Protein AF-A0A9E2GQP3-F1 (afdb_monomer)

Structure (mmCIF, N/CA/C/O backbone):
data_AF-A0A9E2GQP3-F1
#
_entry.id   AF-A0A9E2GQP3-F1
#
loop_
_atom_site.group_PDB
_atom_site.id
_atom_site.type_symbol
_atom_site.label_atom_id
_atom_site.label_alt_id
_atom_site.label_comp_id
_atom_site.label_asym_id
_atom_site.label_entity_id
_atom_site.label_seq_id
_atom_site.pdbx_PDB_ins_code
_atom_site.Cartn_x
_atom_site.Cartn_y
_atom_site.Cartn_z
_atom_site.occupancy
_atom_site.B_iso_or_equiv
_atom_site.auth_seq_id
_atom_site.auth_comp_id
_atom_site.auth_asym_id
_atom_site.auth_atom_id
_atom_site.pdbx_PDB_model_num
ATOM 1 N N . MET A 1 1 ? -11.293 -3.108 8.787 1.00 95.94 1 MET A N 1
ATOM 2 C CA . MET A 1 1 ? -11.463 -2.739 7.359 1.00 95.94 1 MET A CA 1
ATOM 3 C C . MET A 1 1 ? -10.095 -2.590 6.715 1.00 95.94 1 MET A C 1
ATOM 5 O O . MET A 1 1 ? -9.176 -2.124 7.386 1.00 95.94 1 MET A O 1
ATOM 9 N N . ARG A 1 2 ? -9.947 -3.005 5.458 1.00 97.94 2 ARG A N 1
ATOM 10 C CA . ARG A 1 2 ? -8.717 -2.910 4.666 1.00 97.94 2 ARG A CA 1
ATOM 11 C C . ARG A 1 2 ? -8.743 -1.633 3.835 1.00 97.94 2 ARG A C 1
ATOM 13 O O . ARG A 1 2 ? -9.613 -1.466 2.986 1.00 97.94 2 ARG A O 1
ATOM 20 N N . ILE A 1 3 ? -7.787 -0.749 4.079 1.00 97.94 3 ILE A N 1
ATOM 21 C CA . ILE A 1 3 ? -7.630 0.519 3.372 1.00 97.94 3 ILE A CA 1
ATOM 22 C C . ILE A 1 3 ? -6.347 0.451 2.548 1.00 97.94 3 ILE A C 1
ATOM 24 O O . ILE A 1 3 ? -5.255 0.295 3.097 1.00 97.94 3 ILE A O 1
ATOM 28 N N . THR A 1 4 ? -6.468 0.612 1.237 1.00 98.19 4 THR A N 1
ATOM 29 C CA . THR A 1 4 ? -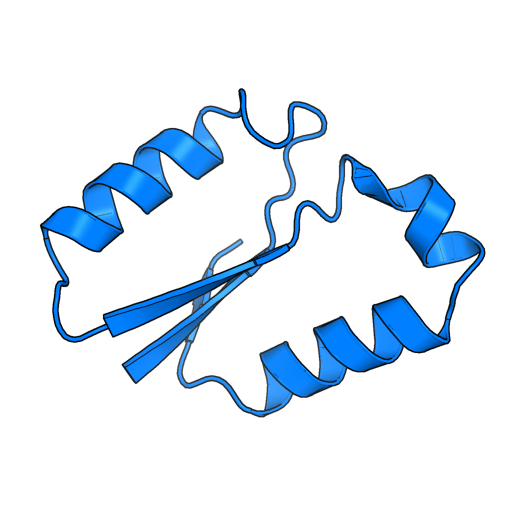5.316 0.707 0.338 1.00 98.19 4 THR A CA 1
ATOM 30 C C . THR A 1 4 ? -4.999 2.168 0.069 1.00 98.19 4 THR A C 1
ATOM 32 O O . THR A 1 4 ? -5.837 2.923 -0.416 1.00 98.19 4 THR A O 1
ATOM 35 N N . VAL A 1 5 ? -3.773 2.576 0.381 1.00 97.25 5 VAL A N 1
ATOM 36 C CA . VAL A 1 5 ? -3.269 3.926 0.147 1.00 97.25 5 VAL A CA 1
ATOM 37 C C . VAL A 1 5 ? -2.396 3.937 -1.101 1.00 97.25 5 VAL A C 1
ATOM 39 O O . VAL A 1 5 ? -1.343 3.298 -1.146 1.00 97.25 5 VAL A O 1
ATOM 42 N N . ILE A 1 6 ? -2.785 4.735 -2.085 1.00 96.62 6 ILE A N 1
ATOM 43 C CA . ILE A 1 6 ? -1.995 5.041 -3.272 1.00 96.62 6 ILE A CA 1
ATOM 44 C C . ILE A 1 6 ? -1.256 6.348 -2.990 1.00 96.62 6 ILE A C 1
ATOM 46 O O . ILE A 1 6 ? -1.807 7.424 -3.120 1.00 96.62 6 ILE A O 1
ATOM 50 N N . ASN A 1 7 ? 0.006 6.305 -2.578 1.00 96.19 7 ASN A N 1
ATOM 51 C CA . ASN A 1 7 ? 0.748 7.529 -2.294 1.00 96.19 7 ASN A CA 1
ATOM 52 C C . ASN A 1 7 ? 1.323 8.138 -3.585 1.00 96.19 7 ASN A C 1
ATOM 54 O O . ASN A 1 7 ? 2.373 7.718 -4.085 1.00 96.19 7 ASN A O 1
ATOM 58 N N . GLY A 1 8 ? 0.644 9.172 -4.087 1.00 93.75 8 GLY A N 1
ATOM 59 C CA . GLY A 1 8 ? 1.033 9.934 -5.279 1.00 93.75 8 GLY A CA 1
ATOM 60 C C . GLY A 1 8 ? 2.211 10.900 -5.090 1.00 93.75 8 GLY A C 1
ATOM 61 O O . GLY A 1 8 ? 2.573 11.613 -6.024 1.00 93.75 8 GLY A O 1
ATOM 62 N N . SER A 1 9 ? 2.833 10.960 -3.909 1.00 94.62 9 SER A N 1
ATOM 63 C CA . SER A 1 9 ? 3.981 11.835 -3.680 1.00 94.62 9 SER A CA 1
ATOM 64 C C . SER A 1 9 ? 5.299 11.176 -4.110 1.00 94.62 9 SER A C 1
ATOM 66 O O . SER A 1 9 ? 5.641 10.104 -3.599 1.00 94.62 9 SER A O 1
ATOM 68 N N . PRO A 1 10 ? 6.139 11.843 -4.928 1.00 94.50 10 PRO A N 1
ATOM 69 C CA . PRO A 1 10 ? 7.461 11.321 -5.286 1.00 94.50 10 PRO A CA 1
ATOM 70 C C . PRO A 1 10 ? 8.428 11.294 -4.089 1.00 94.50 10 PRO A C 1
ATOM 72 O O . PRO A 1 10 ? 9.502 10.707 -4.168 1.00 94.50 10 PRO A O 1
ATOM 75 N N . LYS A 1 11 ? 8.058 11.918 -2.959 1.00 94.62 11 LYS A N 1
ATOM 76 C CA . LYS A 1 11 ? 8.853 11.938 -1.721 1.00 94.62 11 LYS A CA 1
ATOM 77 C C . LYS A 1 11 ? 8.750 10.634 -0.916 1.00 94.62 11 LYS A C 1
ATOM 79 O O . LYS A 1 11 ? 9.445 10.499 0.092 1.00 94.62 11 LYS A O 1
ATOM 84 N N . GLY A 1 12 ? 7.880 9.698 -1.314 1.00 90.62 12 GLY A N 1
ATOM 85 C CA . GLY A 1 12 ? 7.732 8.389 -0.674 1.00 90.62 12 GLY A CA 1
ATOM 86 C C . GLY A 1 12 ? 7.478 8.504 0.832 1.00 90.62 12 GLY A C 1
ATOM 87 O O . GLY A 1 12 ? 6.501 9.120 1.265 1.00 90.62 12 GLY A O 1
ATOM 88 N N . LYS A 1 13 ? 8.393 7.961 1.644 1.00 87.94 13 LYS A N 1
ATOM 89 C CA . LYS A 1 13 ? 8.300 7.977 3.116 1.00 87.94 13 LYS A CA 1
ATOM 90 C C . LYS A 1 13 ? 8.370 9.372 3.746 1.00 87.94 13 LYS A C 1
ATOM 92 O O . LYS A 1 13 ? 7.841 9.574 4.831 1.00 87.94 13 LYS A O 1
ATOM 97 N N . ASN A 1 14 ? 8.954 10.345 3.048 1.00 89.50 14 ASN A N 1
ATOM 98 C CA . ASN A 1 14 ? 9.060 11.730 3.517 1.00 89.50 14 ASN A CA 1
ATOM 99 C C . ASN A 1 14 ? 7.891 12.608 3.034 1.00 89.50 14 ASN A C 1
ATOM 101 O O . ASN A 1 14 ? 7.938 13.835 3.136 1.00 89.50 14 ASN A O 1
ATOM 105 N N . SER A 1 15 ? 6.859 12.006 2.440 1.00 92.06 15 SER A N 1
ATOM 106 C CA . SER A 1 15 ? 5.697 12.738 1.939 1.00 92.06 15 SER A CA 1
ATOM 107 C C . SER A 1 15 ? 4.791 13.226 3.066 1.00 92.06 15 SER A C 1
ATOM 109 O O . SER A 1 15 ? 4.577 12.544 4.065 1.00 92.06 15 SER A O 1
ATOM 111 N N . VAL A 1 16 ? 4.202 14.406 2.863 1.00 90.38 16 VAL A N 1
ATOM 112 C CA . VAL A 1 16 ? 3.158 14.935 3.749 1.00 90.38 16 VAL A CA 1
ATOM 113 C C . VAL A 1 16 ? 1.924 14.028 3.719 1.00 90.38 16 VAL A C 1
ATOM 115 O O . VAL A 1 16 ? 1.346 13.769 4.768 1.00 90.38 16 VAL A O 1
ATOM 118 N N . THR A 1 17 ? 1.591 13.455 2.554 1.00 88.94 17 THR A N 1
ATOM 119 C CA . THR A 1 17 ? 0.555 12.422 2.415 1.00 88.94 17 THR A CA 1
ATOM 120 C C . THR A 1 17 ? 0.754 11.301 3.432 1.00 88.94 17 THR A C 1
ATOM 122 O O . THR A 1 17 ? -0.155 11.035 4.210 1.00 88.94 17 THR A O 1
ATOM 125 N N . LEU A 1 18 ? 1.956 10.710 3.527 1.00 92.81 18 LEU A N 1
ATOM 126 C CA . LEU A 1 18 ? 2.207 9.633 4.492 1.00 92.81 18 LEU A CA 1
ATOM 127 C C . LEU A 1 18 ? 2.068 10.097 5.949 1.00 92.81 18 LEU A C 1
ATOM 129 O O . LEU A 1 18 ? 1.620 9.322 6.786 1.00 92.81 18 LEU A O 1
ATOM 133 N N . GLN A 1 19 ? 2.393 11.352 6.270 1.00 93.69 19 GLN A N 1
ATOM 134 C CA . GLN A 1 19 ? 2.179 11.866 7.628 1.00 93.69 19 GLN A CA 1
ATOM 135 C C . GLN A 1 19 ? 0.693 11.906 8.008 1.00 93.69 19 GLN A C 1
ATOM 137 O O . GLN A 1 19 ? 0.354 11.542 9.134 1.00 93.69 19 GLN A O 1
ATOM 142 N N . TYR A 1 20 ? -0.194 12.264 7.074 1.00 94.44 20 TYR A N 1
ATOM 143 C CA . TYR A 1 20 ? -1.640 12.174 7.294 1.00 94.44 20 TYR A CA 1
ATOM 144 C C . TYR A 1 20 ? -2.109 10.724 7.452 1.00 94.44 20 TYR A C 1
ATOM 146 O O . TYR A 1 20 ? -2.900 10.444 8.349 1.00 94.44 20 TYR A O 1
ATOM 154 N N . ILE A 1 21 ? -1.575 9.787 6.664 1.00 95.44 21 ILE A N 1
ATOM 155 C CA . ILE A 1 21 ? -1.879 8.354 6.831 1.00 95.44 21 ILE A CA 1
ATOM 156 C C . ILE A 1 21 ? -1.445 7.852 8.207 1.00 95.44 21 ILE A C 1
ATOM 158 O O . ILE A 1 21 ? -2.229 7.208 8.898 1.00 95.44 21 ILE A O 1
ATOM 162 N N . ASN A 1 22 ? -0.238 8.205 8.651 1.00 94.50 22 ASN A N 1
ATOM 163 C CA . ASN A 1 22 ? 0.264 7.834 9.973 1.00 94.50 22 ASN A CA 1
ATOM 164 C C . ASN A 1 22 ? -0.598 8.423 11.102 1.00 94.50 22 ASN A C 1
ATOM 166 O O . ASN A 1 22 ? -0.724 7.819 12.165 1.00 94.50 22 ASN A O 1
ATOM 170 N N . ALA A 1 23 ? -1.175 9.612 10.900 1.00 96.12 23 ALA A N 1
ATOM 171 C CA . ALA A 1 23 ? -2.132 10.188 11.839 1.00 96.12 23 ALA A CA 1
ATOM 172 C C . ALA A 1 23 ? -3.458 9.407 11.836 1.00 96.12 23 ALA A C 1
ATOM 174 O O . ALA A 1 23 ? -3.946 9.055 12.908 1.00 96.12 23 ALA A O 1
ATOM 175 N N . LEU A 1 24 ? -3.991 9.064 10.658 1.00 95.62 24 LEU A N 1
ATOM 176 C CA . LEU A 1 24 ? -5.224 8.280 10.515 1.00 95.62 24 LEU A CA 1
ATOM 177 C C . LEU A 1 24 ? -5.109 6.877 11.115 1.00 95.62 24 LEU A C 1
ATOM 179 O O . LEU A 1 24 ? -6.035 6.423 11.782 1.00 95.62 24 LEU A O 1
ATOM 183 N N . GLN A 1 25 ? -3.966 6.211 10.948 1.00 95.94 25 GLN A N 1
ATOM 184 C CA . GLN A 1 25 ? -3.690 4.911 11.568 1.00 95.94 25 GLN A CA 1
ATOM 185 C C . GLN A 1 25 ? -3.810 4.956 13.098 1.00 95.94 25 GLN A C 1
ATOM 187 O O . GLN A 1 25 ? -4.253 3.988 13.708 1.00 95.94 25 GLN A O 1
ATOM 192 N N . LYS A 1 26 ? -3.450 6.082 13.729 1.00 96.62 26 LYS A N 1
ATOM 193 C CA . LYS A 1 26 ? -3.590 6.257 15.185 1.00 96.62 26 LYS A CA 1
ATOM 194 C C . LYS A 1 26 ? -5.042 6.466 15.608 1.00 96.62 26 LYS A C 1
ATOM 196 O O . LYS A 1 26 ? -5.404 6.080 16.713 1.00 96.62 26 LYS A O 1
ATOM 201 N N . THR A 1 27 ? -5.857 7.097 14.763 1.00 97.12 27 THR A N 1
ATOM 202 C CA . THR A 1 27 ? -7.270 7.384 15.062 1.00 97.12 27 THR A CA 1
ATOM 203 C C . THR A 1 27 ? -8.211 6.249 14.665 1.00 97.12 27 THR A C 1
ATOM 205 O O . THR A 1 27 ? -9.325 6.186 15.172 1.00 97.12 27 THR A O 1
ATOM 208 N N . LEU A 1 28 ? -7.777 5.362 13.766 1.00 96.31 28 LEU A N 1
ATOM 209 C CA . LEU A 1 28 ? -8.541 4.226 13.245 1.00 96.31 28 LEU A CA 1
ATOM 210 C C . LEU A 1 28 ? -7.779 2.907 13.490 1.00 96.31 28 LEU A C 1
ATOM 212 O O . LEU A 1 28 ? -7.369 2.258 12.526 1.00 96.31 28 LEU A O 1
ATOM 216 N N . PRO A 1 29 ? -7.571 2.500 14.758 1.00 94.88 29 PRO A N 1
ATOM 217 C CA . PRO A 1 29 ? -6.736 1.343 15.098 1.00 94.88 29 PRO A CA 1
ATOM 218 C C . PRO A 1 29 ? -7.290 0.006 14.578 1.00 94.88 29 PRO A C 1
ATOM 220 O O . PRO A 1 29 ? -6.520 -0.916 14.328 1.00 94.88 29 PRO A O 1
ATOM 223 N N . ASP A 1 30 ? -8.605 -0.087 14.357 1.00 97.12 30 ASP A N 1
ATOM 224 C CA . ASP A 1 30 ? -9.269 -1.288 13.824 1.00 97.12 30 ASP A CA 1
ATOM 225 C C . ASP A 1 30 ? -9.204 -1.383 12.283 1.00 97.12 30 ASP A C 1
ATOM 227 O O . ASP A 1 30 ? -9.725 -2.319 11.660 1.00 97.12 30 ASP A O 1
ATOM 231 N N . CYS A 1 31 ? -8.595 -0.387 11.632 1.00 96.88 31 CYS A N 1
ATOM 232 C CA . CYS A 1 31 ? -8.361 -0.379 10.194 1.00 96.88 31 CYS A CA 1
ATOM 233 C C . CYS A 1 31 ? -6.923 -0.794 9.880 1.00 96.88 31 CYS A C 1
ATOM 235 O O . CYS A 1 31 ? -5.963 -0.334 10.492 1.00 96.88 31 CYS A O 1
ATOM 237 N N . THR A 1 32 ? -6.765 -1.637 8.866 1.00 97.44 32 THR A N 1
ATOM 238 C CA . THR A 1 32 ? -5.459 -2.013 8.327 1.00 97.44 32 THR A CA 1
ATOM 239 C C . THR A 1 32 ? -5.174 -1.160 7.104 1.00 97.44 32 THR A C 1
ATOM 241 O O . THR A 1 32 ? -6.029 -1.044 6.231 1.00 97.44 32 THR A O 1
ATOM 244 N N . PHE A 1 33 ? -3.978 -0.582 7.028 1.00 97.31 33 PHE A N 1
ATOM 245 C CA . PHE A 1 33 ? -3.571 0.279 5.921 1.00 97.31 33 PHE A CA 1
ATOM 246 C C . PHE A 1 33 ? -2.412 -0.355 5.149 1.00 97.31 33 PHE A C 1
ATOM 248 O O . PHE A 1 33 ? -1.344 -0.576 5.724 1.00 97.31 33 PHE A O 1
ATOM 255 N N . THR A 1 34 ? -2.593 -0.566 3.848 1.00 97.19 34 THR A N 1
ATOM 256 C CA . THR A 1 34 ? -1.540 -1.000 2.918 1.00 97.19 34 THR A CA 1
ATOM 25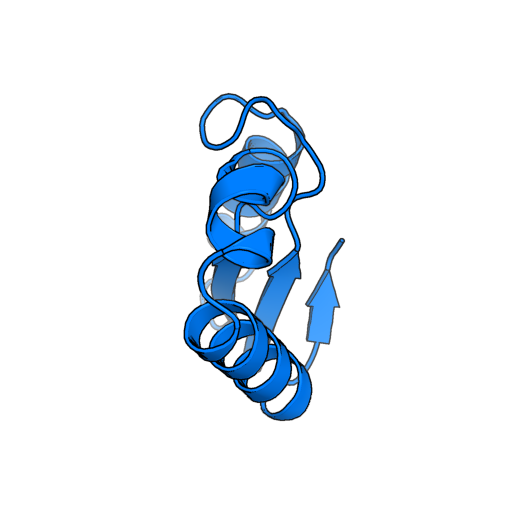7 C C . THR A 1 34 ? -1.142 0.190 2.052 1.00 97.19 34 THR A C 1
ATOM 259 O O . THR A 1 34 ? -1.971 0.700 1.310 1.00 97.19 34 THR A O 1
ATOM 262 N N . THR A 1 35 ? 0.098 0.681 2.147 1.00 96.50 35 THR A N 1
ATOM 263 C CA . THR A 1 35 ? 0.542 1.867 1.385 1.00 96.50 35 THR A CA 1
ATOM 264 C C . THR A 1 35 ? 1.485 1.506 0.245 1.00 96.50 35 THR A C 1
ATOM 266 O O . THR A 1 35 ? 2.519 0.883 0.475 1.00 96.50 35 THR A O 1
ATOM 269 N N . PHE A 1 36 ? 1.178 1.994 -0.957 1.00 96.56 36 PHE A N 1
ATOM 270 C CA . PHE A 1 36 ? 2.027 1.894 -2.144 1.00 96.56 36 PHE A CA 1
ATOM 271 C C . PHE A 1 36 ? 2.563 3.268 -2.543 1.00 96.56 36 PHE A C 1
ATOM 273 O O . PHE A 1 36 ? 1.797 4.196 -2.794 1.00 96.56 36 PHE A O 1
ATOM 280 N N . HIS A 1 37 ? 3.884 3.417 -2.645 1.00 96.25 37 HIS A N 1
ATOM 281 C CA . HIS A 1 37 ? 4.531 4.677 -3.029 1.00 96.25 37 HIS A CA 1
ATOM 282 C C . HIS A 1 37 ? 4.629 4.841 -4.551 1.00 96.25 37 HIS A C 1
ATOM 284 O O . HIS A 1 37 ? 5.718 5.034 -5.091 1.00 96.25 37 HIS A O 1
ATOM 290 N N . VAL A 1 38 ? 3.488 4.780 -5.245 1.00 95.38 38 VAL A N 1
ATOM 291 C CA . VAL A 1 38 ? 3.419 4.685 -6.716 1.00 95.38 38 VAL A CA 1
ATOM 292 C C . VAL A 1 38 ? 4.209 5.768 -7.451 1.00 95.38 38 VAL A C 1
ATOM 294 O O . VAL A 1 38 ? 4.870 5.471 -8.439 1.00 95.38 38 VAL A O 1
ATOM 297 N N . ALA A 1 39 ? 4.221 7.009 -6.955 1.00 94.81 39 ALA A N 1
ATOM 298 C CA . ALA A 1 39 ? 4.971 8.086 -7.601 1.00 94.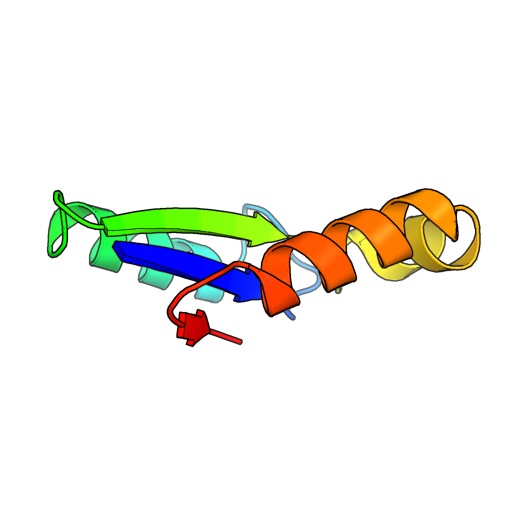81 39 ALA A CA 1
ATOM 299 C C . ALA A 1 39 ? 6.486 7.991 -7.364 1.00 94.81 39 ALA A C 1
ATOM 301 O O . ALA A 1 39 ? 7.268 8.367 -8.234 1.00 94.81 39 ALA A O 1
ATOM 302 N N . ALA A 1 40 ? 6.913 7.485 -6.203 1.00 95.56 40 ALA A N 1
ATOM 303 C CA . ALA A 1 40 ? 8.331 7.265 -5.917 1.00 95.56 40 ALA A CA 1
ATOM 304 C C . ALA A 1 40 ? 8.875 6.024 -6.651 1.00 95.56 40 ALA A C 1
ATOM 306 O O . ALA A 1 40 ? 10.047 5.990 -7.023 1.00 95.56 40 ALA A O 1
ATOM 307 N N . GLU A 1 41 ? 8.022 5.024 -6.887 1.00 95.62 41 GLU A N 1
ATOM 308 C CA . GLU A 1 41 ? 8.378 3.734 -7.492 1.00 95.62 41 GLU A CA 1
ATOM 309 C C . GLU A 1 41 ? 7.993 3.626 -8.979 1.00 95.62 41 GLU A C 1
ATOM 311 O O . GLU A 1 41 ? 8.183 2.572 -9.580 1.00 95.62 41 GLU A O 1
ATOM 316 N N . LEU A 1 42 ? 7.518 4.709 -9.610 1.00 95.00 42 LEU A N 1
ATOM 317 C CA . LEU A 1 42 ? 6.938 4.697 -10.962 1.00 95.00 42 LEU A CA 1
ATOM 318 C C . LEU A 1 42 ? 7.809 3.963 -11.997 1.00 95.00 42 LEU A C 1
ATOM 320 O O . LEU A 1 42 ? 7.338 3.052 -12.669 1.00 95.00 42 LEU A O 1
ATOM 324 N N . ARG A 1 43 ? 9.109 4.284 -12.059 1.00 95.94 43 ARG A N 1
ATOM 325 C CA . ARG A 1 43 ? 10.054 3.648 -13.002 1.00 95.94 43 ARG A CA 1
ATOM 326 C C . ARG A 1 43 ? 10.249 2.149 -12.764 1.00 95.94 43 ARG A C 1
ATOM 328 O O . ARG A 1 43 ? 10.631 1.429 -13.682 1.00 95.94 43 ARG A O 1
ATOM 335 N N . MET A 1 44 ? 10.087 1.693 -11.523 1.00 95.69 44 MET A N 1
ATOM 336 C CA . MET A 1 44 ? 10.143 0.272 -11.187 1.00 95.69 44 MET A CA 1
ATOM 337 C C . MET A 1 44 ? 8.867 -0.417 -11.668 1.00 95.69 44 MET A C 1
ATOM 339 O O . MET A 1 44 ? 8.962 -1.441 -12.335 1.00 95.69 44 MET A O 1
ATOM 343 N N . LEU A 1 45 ? 7.703 0.180 -11.394 1.00 96.38 45 LEU A N 1
ATOM 344 C CA . LEU A 1 45 ? 6.398 -0.354 -11.790 1.00 96.38 45 LEU A CA 1
ATOM 345 C C . LEU A 1 45 ? 6.252 -0.467 -13.314 1.00 96.38 45 LEU A C 1
ATOM 347 O O . LEU A 1 45 ? 5.719 -1.457 -13.798 1.00 96.38 45 LEU A O 1
ATOM 351 N N . GLU A 1 46 ? 6.807 0.479 -14.076 1.00 96.06 46 GLU A N 1
ATOM 352 C CA . GLU A 1 46 ? 6.855 0.406 -15.548 1.00 96.06 46 GLU A CA 1
ATOM 353 C C . GLU A 1 46 ? 7.662 -0.792 -16.075 1.00 96.06 46 GLU A C 1
ATOM 355 O O . GLU A 1 46 ? 7.423 -1.263 -17.184 1.00 96.06 46 GLU A O 1
ATOM 360 N N . ARG A 1 47 ? 8.644 -1.275 -15.305 1.00 97.38 47 ARG A N 1
ATOM 361 C CA . ARG A 1 47 ? 9.545 -2.372 -15.699 1.00 97.38 47 ARG A CA 1
ATOM 362 C C . ARG A 1 47 ? 9.157 -3.721 -15.096 1.00 97.38 47 ARG A C 1
ATOM 364 O O . ARG A 1 47 ? 9.735 -4.727 -15.494 1.00 97.38 47 ARG A O 1
ATOM 371 N N . GLN A 1 48 ? 8.247 -3.724 -14.126 1.00 96.69 48 GLN A N 1
ATOM 372 C CA . GLN A 1 48 ? 7.829 -4.888 -13.34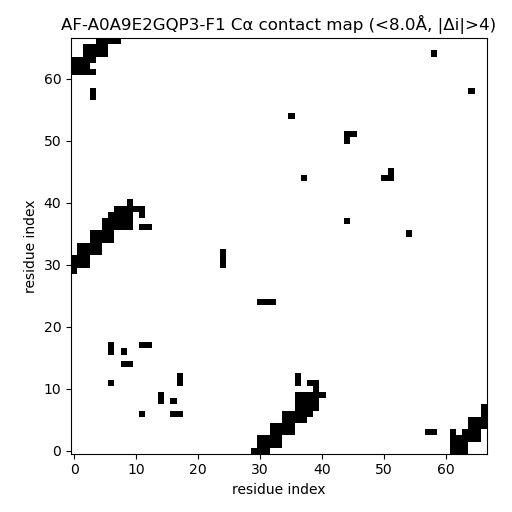2 1.00 96.69 48 GLN A CA 1
ATOM 373 C C . GLN A 1 48 ? 6.295 -4.963 -13.341 1.00 96.69 48 GLN A C 1
ATOM 375 O O . GLN A 1 48 ? 5.666 -4.593 -12.342 1.00 96.69 48 GLN A O 1
ATOM 380 N N . PRO A 1 49 ? 5.672 -5.387 -14.459 1.00 94.31 49 PRO A N 1
ATOM 381 C CA . PRO A 1 49 ? 4.215 -5.470 -14.576 1.00 94.31 49 PRO A CA 1
ATOM 382 C C . PRO A 1 49 ? 3.584 -6.331 -13.475 1.00 94.31 49 PRO A C 1
ATOM 384 O O . PRO A 1 49 ? 2.523 -5.982 -12.964 1.00 94.31 49 PRO A O 1
ATOM 387 N N . GLU A 1 50 ? 4.278 -7.369 -13.011 1.00 97.06 50 GLU A N 1
ATOM 388 C CA . GLU A 1 50 ? 3.852 -8.218 -11.898 1.00 97.06 50 GLU A CA 1
ATOM 389 C C . GLU A 1 50 ? 3.641 -7.436 -10.592 1.00 97.06 50 GLU A C 1
ATOM 391 O O . GLU A 1 50 ? 2.742 -7.749 -9.810 1.00 97.06 50 GLU A O 1
ATOM 396 N N . ARG A 1 51 ? 4.424 -6.376 -10.348 1.00 95.94 51 ARG A N 1
ATOM 397 C CA . ARG A 1 51 ? 4.223 -5.512 -9.177 1.00 95.94 51 ARG A CA 1
ATOM 398 C C . ARG A 1 51 ? 3.025 -4.598 -9.341 1.00 95.94 51 ARG A C 1
ATOM 400 O O . ARG A 1 51 ? 2.319 -4.348 -8.368 1.00 95.94 51 ARG A O 1
ATOM 407 N N . LEU A 1 52 ? 2.786 -4.102 -10.551 1.00 96.44 52 LEU A N 1
ATOM 408 C CA . LEU A 1 52 ? 1.586 -3.323 -10.830 1.00 96.44 52 LEU A CA 1
ATOM 409 C C . LEU A 1 52 ? 0.329 -4.188 -10.653 1.00 96.44 52 LEU A C 1
ATOM 411 O O . LEU A 1 52 ? -0.622 -3.747 -10.014 1.00 96.44 52 LEU A O 1
ATOM 415 N N . GLU A 1 53 ? 0.351 -5.431 -11.136 1.00 97.19 53 GLU A N 1
ATOM 416 C CA . GLU A 1 53 ? -0.733 -6.401 -10.942 1.00 97.19 53 GLU A CA 1
ATOM 417 C C . G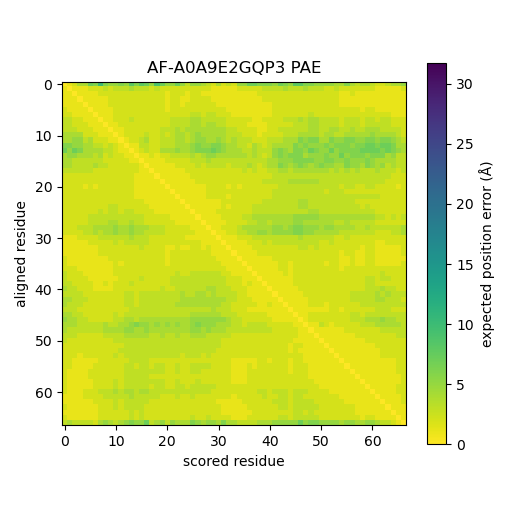LU A 1 53 ? -1.003 -6.677 -9.457 1.00 97.19 53 GLU A C 1
ATOM 419 O O . GLU A 1 53 ? -2.161 -6.704 -9.044 1.00 97.19 53 GLU A O 1
ATOM 424 N N . GLN A 1 54 ? 0.040 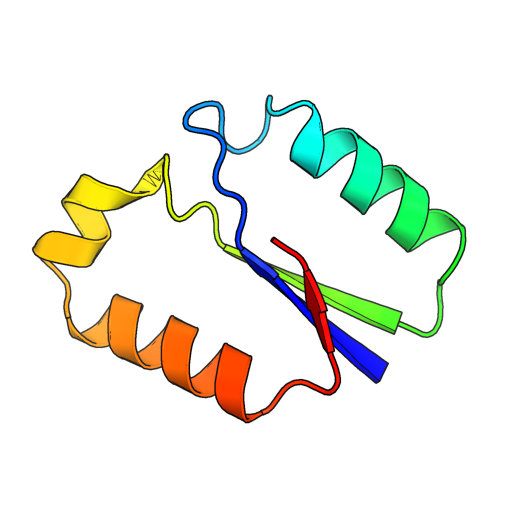-6.795 -8.628 1.00 96.94 54 GLN A N 1
ATOM 425 C CA . GLN A 1 54 ? -0.114 -6.925 -7.173 1.00 96.94 54 GLN A CA 1
ATOM 426 C C . GLN A 1 54 ? -0.812 -5.710 -6.546 1.00 96.94 54 GLN A C 1
ATOM 428 O O . GLN A 1 54 ? -1.692 -5.880 -5.702 1.00 96.94 54 GLN A O 1
ATOM 433 N N . ILE A 1 55 ? -0.461 -4.490 -6.968 1.00 97.06 55 ILE A N 1
ATOM 434 C CA . ILE A 1 55 ? -1.123 -3.263 -6.495 1.00 97.06 55 ILE A CA 1
ATOM 435 C C . ILE A 1 55 ? -2.597 -3.260 -6.915 1.00 97.06 55 ILE A C 1
ATOM 437 O O . ILE A 1 55 ? -3.466 -2.948 -6.101 1.00 97.06 55 ILE A O 1
ATOM 441 N N . VAL A 1 56 ? -2.894 -3.635 -8.162 1.00 97.50 56 VAL A N 1
ATOM 442 C CA . VAL A 1 56 ? -4.271 -3.723 -8.673 1.00 97.50 56 VAL A CA 1
ATOM 443 C C . VAL A 1 56 ? -5.081 -4.763 -7.895 1.00 97.50 56 VAL A C 1
ATOM 445 O O . VAL A 1 56 ? -6.209 -4.472 -7.498 1.00 97.50 56 VAL A O 1
ATOM 448 N N . ALA A 1 57 ? -4.510 -5.935 -7.614 1.0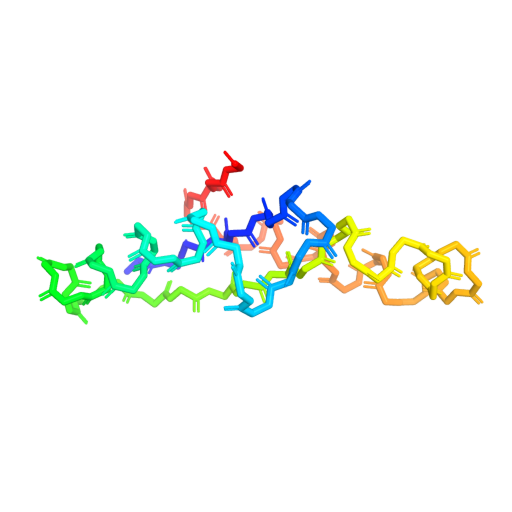0 98.12 57 ALA A N 1
ATOM 449 C CA . ALA A 1 57 ? -5.159 -6.969 -6.810 1.00 98.12 57 ALA A CA 1
ATOM 450 C C . ALA A 1 57 ? -5.439 -6.493 -5.370 1.00 98.12 57 ALA A C 1
ATOM 452 O O . ALA A 1 57 ? -6.513 -6.752 -4.817 1.00 98.12 57 ALA A O 1
ATOM 453 N N . GLU A 1 58 ? -4.515 -5.743 -4.764 1.00 97.94 58 GLU A N 1
ATOM 454 C CA . GLU A 1 58 ? -4.730 -5.155 -3.439 1.00 97.94 58 GLU A CA 1
ATOM 455 C C . GLU A 1 58 ? -5.856 -4.110 -3.465 1.00 97.94 58 GLU A C 1
ATOM 457 O O . GLU A 1 58 ? -6.724 -4.126 -2.593 1.00 97.94 58 GLU A O 1
ATOM 462 N N . VAL A 1 59 ? -5.905 -3.255 -4.493 1.00 97.81 59 VAL A N 1
ATOM 463 C CA . VAL A 1 59 ? -6.994 -2.282 -4.699 1.00 97.81 59 VAL A CA 1
ATOM 464 C C . VAL A 1 59 ? -8.346 -2.981 -4.871 1.00 97.81 59 VAL A C 1
ATOM 466 O O . VAL A 1 59 ? -9.330 -2.556 -4.273 1.00 97.81 59 VAL A O 1
ATOM 469 N N . GLN A 1 60 ? -8.409 -4.072 -5.636 1.00 98.00 60 GLN A N 1
ATOM 470 C CA . GLN A 1 60 ? -9.647 -4.832 -5.848 1.00 98.00 60 GLN A CA 1
ATOM 471 C C . GLN A 1 60 ? -10.153 -5.545 -4.587 1.00 98.00 60 GLN A C 1
ATOM 473 O O . GLN A 1 60 ? -11.351 -5.787 -4.466 1.00 98.00 60 GLN A O 1
ATOM 478 N N . SER A 1 61 ? -9.254 -5.909 -3.669 1.00 97.81 61 SER A N 1
ATOM 479 C CA . SER A 1 61 ? -9.591 -6.695 -2.473 1.00 97.81 61 SER A CA 1
A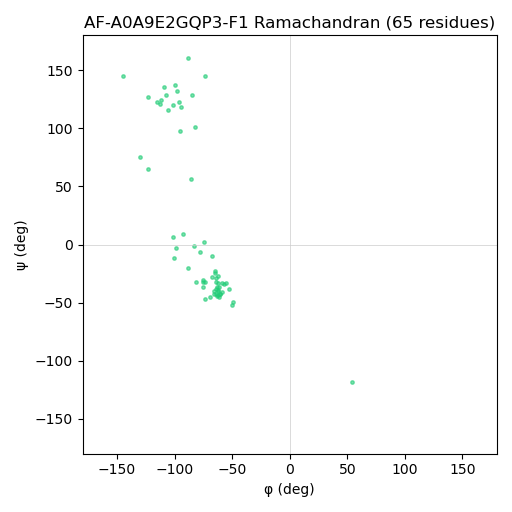TOM 480 C C . SER A 1 61 ? -9.773 -5.865 -1.196 1.00 97.81 61 SER A C 1
ATOM 482 O O . SER A 1 61 ? -10.063 -6.431 -0.137 1.00 97.81 61 SER A O 1
ATOM 484 N N . CYS A 1 62 ? -9.559 -4.550 -1.267 1.00 98.06 62 CYS A N 1
ATOM 485 C CA . CYS A 1 62 ? -9.707 -3.643 -0.133 1.00 98.06 62 CYS A CA 1
ATOM 486 C C . CYS A 1 62 ? -11.137 -3.100 -0.003 1.00 98.06 62 CYS A C 1
ATOM 488 O O . CYS A 1 62 ? -11.908 -3.103 -0.960 1.00 98.06 62 CYS A O 1
ATOM 490 N N . ASP A 1 63 ? -11.477 -2.612 1.190 1.00 98.31 63 ASP A N 1
ATOM 491 C CA . ASP A 1 63 ? -12.776 -1.991 1.464 1.00 98.31 63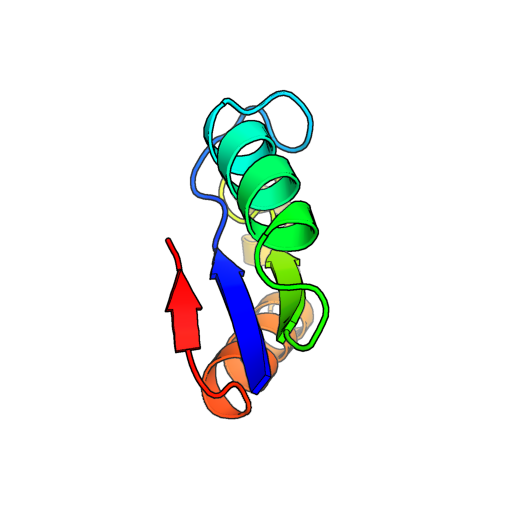 ASP A CA 1
ATOM 492 C C . ASP A 1 63 ? -12.802 -0.521 1.003 1.00 98.31 63 ASP A C 1
ATOM 494 O O . ASP A 1 63 ? -13.842 -0.008 0.598 1.00 98.31 63 ASP A O 1
ATOM 498 N N . PHE A 1 64 ? -11.655 0.169 1.072 1.00 97.44 64 PHE A N 1
ATOM 499 C CA . PHE A 1 64 ? -11.516 1.580 0.707 1.00 97.44 64 PHE A CA 1
ATOM 500 C C . PHE A 1 64 ? -10.164 1.878 0.061 1.00 97.44 64 PHE A C 1
ATOM 502 O O . PHE A 1 64 ? -9.128 1.369 0.492 1.00 97.44 64 PHE A O 1
ATOM 509 N N . VAL A 1 65 ? -10.168 2.799 -0.904 1.00 97.50 65 VAL A N 1
ATOM 510 C CA . VAL A 1 65 ? -8.956 3.369 -1.503 1.00 97.50 65 VAL A CA 1
ATOM 511 C C . VAL A 1 65 ? -8.798 4.818 -1.055 1.00 97.50 65 VAL A C 1
ATOM 513 O O . VAL A 1 65 ? -9.757 5.590 -1.088 1.00 97.50 65 VAL A O 1
ATOM 516 N N . LEU A 1 66 ? -7.581 5.196 -0.674 1.00 95.44 66 LEU A N 1
ATOM 517 C CA . LEU A 1 66 ? -7.191 6.572 -0.377 1.00 95.44 66 LEU A CA 1
ATOM 518 C C . LEU A 1 66 ? -6.011 6.954 -1.276 1.00 95.44 66 LEU A C 1
ATOM 520 O O . LEU A 1 66 ? -5.017 6.233 -1.318 1.00 95.44 66 LEU A O 1
ATOM 524 N N . TRP A 1 67 ? -6.122 8.064 -2.002 1.00 91.00 67 TRP A N 1
ATOM 525 C CA . TRP A 1 67 ? -5.100 8.557 -2.930 1.00 91.00 67 TRP A CA 1
ATOM 526 C C . TRP A 1 67 ? -4.554 9.915 -2.478 1.00 91.00 67 TRP A C 1
ATOM 528 O O . TRP A 1 67 ? -5.387 10.809 -2.215 1.00 91.00 67 TRP A O 1
#

Foldseek 3Di:
DEEEEEAQDLCQCPDPVVVVVVVVCVVCVVYDYHYDPCNVCVVVCVVCVVVVVVSVVSVVPGPYYHD

Solvent-accessible surface area (backbone atoms only — not comparable to full-atom values): 3753 Å² total; per-residue (Å²): 87,42,33,31,32,45,37,74,41,63,56,37,90,77,20,68,68,48,54,52,50,60,50,47,48,72,78,37,71,76,44,48,77,49,79,42,43,52,46,52,41,41,78,55,40,77,75,33,60,73,57,45,51,51,53,51,54,48,57,74,72,33,79,42,80,48,112

Secondary structure (DSSP, 8-state):
-EEEEE---TTGGG-HHHHHHHHHHHH-TT-EEEEE-TTTSHHHHTT-HHHHHHHHHHHHHSSEEE-

Mean predicted aligned error: 2.37 Å

Nearest PDB structures (foldseek):
  1jfs-assembly1_A-2  TM=5.740E-01  e=1.651E+00  Escherichia coli
  2pue-assembly1_A  TM=4.724E-01  e=1.542E+00  Escherichia coli
  4rk0-assembly1_B  TM=6.768E-01  e=8.005E+00  Enterococcus faecalis V583
  3m9w-assembly1_A  TM=5.687E-01  e=8.005E+00  Escherichia coli str. K-12 substr. MG1655
  2o20-assembly3_E  TM=3.694E-01  e=3.063E+00  Lactococcus lactis

pLDDT: mean 95.67, std 2.31, range [87.94, 98.31]

Sequence (67 aa):
MRITVINGSPKGKNSVTLQYINALQKTLPDCTFTTFHVAAELRMLERQPERLEQIVAEVQSCDFVLW

Radius of gyration: 12.07 Å; Cα contacts (8 Å, |Δi|>4): 88; chains: 1; bounding box: 23×23×31 Å